Protein AF-A0A6A7GDP6-F1 (afdb_monomer_lite)

pLDDT: mean 92.09, std 10.65, range [29.8, 98.31]

InterPro domains:
  IPR011614 Catalase core domain [PF00199] (25-112)
  IPR018028 Catalase, mono-functional, haem-containing [PS51402] (21-112)
  IPR020835 Catalase superfamily [SSF56634] (9-112)
  IPR024708 Catalase active site [PS00438] (64-80)
  IPR024712 Catalase, mono-functional, haem-containing, clade 2 [PTHR42821] (4-112)

Organism: NCBI:txid1518452

Secondary structure (DSSP, 8-state):
-----HHHHHHGGG---TTSSPPPB-TT-PBPS-SS---EEE-SS-EEEEPTT-HHHHHHHHHHHT---PPPSS--S---EEEEEE-SS--TTT---HHHH-SS-EEEEEE-

Sequence (112 aa):
MSVKDAKAADLSKDTVDINTKNHMTTDYGIKIENPDNWLRAADENQTGPSLLEDQIAREKIMRFDHERIPERVVHARGTGAFGTFKLHKSAKDYTSAGVLTDTSRETPLFLR

Foldseek 3Di:
DDDCAPVNVVCVVVDDDPPPPDADAAPVRHGDDDLPDADFDDDPPDTHDGDPPRPSVVSVVVCVVPVDDDADPPPSDDDKDKDWDAEPDAPVVPDPPPRRHDRVDIHIDMDD

Structure (mmCIF, N/CA/C/O backbone):
data_AF-A0A6A7GDP6-F1
#
_entry.id   AF-A0A6A7GDP6-F1
#
loop_
_atom_site.group_PDB
_atom_site.id
_atom_site.type_symbol
_atom_site.label_atom_id
_atom_site.label_alt_id
_atom_site.label_comp_id
_atom_site.label_asym_id
_atom_site.label_entity_id
_atom_site.label_seq_id
_atom_site.pdbx_PDB_ins_code
_atom_site.Cartn_x
_atom_site.Cartn_y
_atom_site.Cartn_z
_atom_site.occupancy
_atom_site.B_iso_or_equiv
_atom_site.auth_seq_id
_atom_site.auth_comp_id
_atom_site.auth_asym_id
_atom_site.auth_atom_id
_atom_site.pdbx_PDB_model_num
ATOM 1 N N . MET A 1 1 ? 2.588 11.213 24.686 1.00 29.80 1 MET A N 1
ATOM 2 C CA . MET A 1 1 ? 3.458 10.058 24.379 1.00 29.80 1 MET A CA 1
ATOM 3 C C . MET A 1 1 ? 2.573 8.986 23.768 1.00 29.80 1 MET A C 1
ATOM 5 O O . MET A 1 1 ? 1.831 8.340 24.490 1.00 29.80 1 MET A O 1
ATOM 9 N N . SER A 1 2 ? 2.520 8.931 22.435 1.00 38.66 2 SER A N 1
ATOM 10 C CA . SER A 1 2 ? 1.641 8.019 21.695 1.00 38.66 2 SER A CA 1
ATOM 11 C C . SER A 1 2 ? 2.163 6.597 21.876 1.00 38.66 2 SER A C 1
ATOM 13 O O . SER A 1 2 ? 3.298 6.305 21.500 1.00 38.66 2 SER A O 1
ATOM 15 N N . VAL A 1 3 ? 1.365 5.738 22.513 1.00 46.09 3 VAL A N 1
ATOM 16 C CA . VAL A 1 3 ? 1.581 4.291 22.472 1.00 46.09 3 VAL A CA 1
ATOM 17 C C . VAL A 1 3 ? 1.631 3.937 20.991 1.00 46.09 3 VAL A C 1
ATOM 19 O O . VAL A 1 3 ? 0.660 4.186 20.279 1.00 46.09 3 VAL A O 1
ATOM 22 N N . LYS A 1 4 ? 2.778 3.451 20.503 1.00 55.62 4 LYS A N 1
ATOM 23 C CA . LYS A 1 4 ? 2.853 2.898 19.150 1.00 55.62 4 LYS A CA 1
ATOM 24 C C . LYS A 1 4 ? 1.832 1.771 19.100 1.00 55.62 4 LYS A C 1
ATOM 26 O O . LYS A 1 4 ? 2.027 0.734 19.728 1.00 55.62 4 LYS A O 1
ATOM 31 N N . ASP A 1 5 ? 0.728 2.038 18.418 1.00 71.88 5 ASP A N 1
ATOM 32 C CA . ASP A 1 5 ? -0.347 1.095 18.180 1.00 71.88 5 ASP A CA 1
ATOM 33 C C . ASP A 1 5 ? 0.273 -0.214 17.657 1.00 71.88 5 ASP A C 1
ATOM 35 O O . ASP A 1 5 ? 1.059 -0.193 16.705 1.00 71.88 5 ASP A O 1
ATOM 39 N N . ALA A 1 6 ? -0.022 -1.348 18.303 1.00 84.38 6 ALA A N 1
ATOM 40 C CA . ALA A 1 6 ? 0.539 -2.647 17.936 1.00 84.38 6 ALA A CA 1
ATOM 41 C C . ALA A 1 6 ? 0.319 -2.956 16.447 1.00 84.38 6 ALA A C 1
ATOM 43 O O . ALA A 1 6 ? 1.172 -3.584 15.815 1.00 84.38 6 ALA A O 1
ATOM 44 N N . LYS A 1 7 ? -0.781 -2.456 15.860 1.00 89.12 7 LYS A N 1
ATOM 45 C CA . LYS A 1 7 ? -1.024 -2.608 14.427 1.00 89.12 7 LYS A CA 1
ATOM 46 C C . LYS A 1 7 ? -0.106 -1.731 13.575 1.00 89.12 7 LYS A C 1
ATOM 48 O O . LYS A 1 7 ? 0.378 -2.191 12.546 1.00 89.12 7 LYS A O 1
ATOM 53 N N . ALA A 1 8 ? 0.164 -0.498 13.995 1.00 89.00 8 ALA A N 1
ATOM 54 C CA . ALA A 1 8 ? 1.117 0.371 13.306 1.00 89.00 8 ALA A CA 1
ATOM 55 C C . ALA A 1 8 ? 2.545 -0.200 13.368 1.00 89.00 8 ALA A C 1
ATOM 57 O O . ALA A 1 8 ? 3.279 -0.135 12.385 1.00 89.00 8 ALA A O 1
ATOM 58 N N . ALA A 1 9 ? 2.927 -0.809 14.496 1.00 89.56 9 ALA A N 1
ATOM 59 C CA . ALA A 1 9 ? 4.203 -1.509 14.617 1.00 89.56 9 ALA A CA 1
ATOM 60 C C . ALA A 1 9 ? 4.289 -2.715 13.665 1.00 89.56 9 ALA A C 1
ATOM 62 O O . ALA A 1 9 ? 5.293 -2.870 12.977 1.00 89.56 9 ALA A O 1
ATOM 63 N N . ASP A 1 10 ? 3.232 -3.521 13.563 1.00 91.88 10 ASP A N 1
ATOM 64 C CA . ASP A 1 10 ? 3.163 -4.634 12.606 1.00 91.88 10 ASP A CA 1
ATOM 65 C C . ASP A 1 10 ? 3.302 -4.173 11.144 1.00 91.88 10 ASP A C 1
ATOM 67 O O . ASP A 1 10 ? 4.029 -4.796 10.381 1.00 91.88 10 ASP A O 1
ATOM 71 N N . LEU A 1 11 ? 2.676 -3.054 10.764 1.00 93.38 11 LEU A N 1
ATOM 72 C CA . LEU A 1 11 ? 2.766 -2.501 9.404 1.00 93.38 11 LEU A CA 1
ATOM 73 C C . LEU A 1 11 ? 4.151 -1.935 9.067 1.00 93.38 11 LEU A C 1
ATOM 75 O O . LEU A 1 11 ? 4.504 -1.826 7.893 1.00 93.38 11 LEU A O 1
ATOM 79 N N . SER A 1 12 ? 4.950 -1.578 10.076 1.00 92.31 12 SER A N 1
ATOM 80 C CA . SER A 1 12 ? 6.251 -0.943 9.842 1.00 92.31 12 SER A CA 1
ATOM 81 C C . SER A 1 12 ? 7.235 -1.834 9.074 1.00 92.31 12 SER A C 1
ATOM 83 O O . SER A 1 12 ? 8.088 -1.304 8.371 1.00 92.31 12 SER A O 1
ATOM 85 N N . LYS A 1 13 ? 7.084 -3.166 9.136 1.00 93.25 13 LYS A N 1
ATOM 86 C CA . LYS A 1 13 ? 7.916 -4.127 8.388 1.00 93.25 13 LYS A CA 1
ATOM 87 C C . LYS A 1 13 ? 7.703 -4.076 6.868 1.00 93.25 13 LYS A C 1
ATOM 89 O O . LYS A 1 13 ? 8.610 -4.423 6.123 1.00 93.25 13 LYS A O 1
ATOM 94 N N . ASP A 1 14 ? 6.526 -3.622 6.437 1.00 94.69 14 ASP A N 1
ATOM 95 C CA . ASP A 1 14 ? 6.105 -3.548 5.032 1.00 94.69 14 ASP A CA 1
ATOM 96 C C . ASP A 1 14 ? 6.037 -2.089 4.536 1.00 94.69 14 ASP A C 1
ATOM 98 O O . ASP A 1 14 ? 5.573 -1.810 3.431 1.00 94.69 14 ASP A O 1
ATOM 102 N N . THR A 1 15 ? 6.468 -1.132 5.364 1.00 92.56 15 THR A N 1
ATOM 103 C CA . THR A 1 15 ? 6.451 0.298 5.042 1.00 92.56 15 THR A CA 1
ATOM 104 C C . THR A 1 15 ? 7.823 0.731 4.539 1.00 92.56 15 THR A C 1
ATOM 106 O O . THR A 1 15 ? 8.818 0.604 5.249 1.00 92.56 15 THR A O 1
ATOM 109 N N . VAL A 1 16 ? 7.874 1.293 3.331 1.00 89.75 16 VAL A N 1
ATOM 110 C CA . VAL A 1 16 ? 9.105 1.818 2.724 1.00 89.75 16 VAL A CA 1
ATOM 111 C C . VAL A 1 16 ? 9.106 3.346 2.797 1.00 89.75 16 VAL A C 1
ATOM 113 O O . VAL A 1 16 ? 8.156 3.989 2.353 1.00 89.75 16 VAL A O 1
ATOM 116 N N . ASP A 1 17 ? 10.172 3.934 3.348 1.00 88.12 17 ASP A N 1
ATOM 117 C CA . ASP A 1 17 ? 10.369 5.389 3.376 1.00 88.12 17 ASP A CA 1
ATOM 118 C C . ASP A 1 17 ? 11.066 5.875 2.099 1.00 88.12 17 ASP A C 1
ATOM 120 O O . ASP A 1 17 ? 12.232 5.561 1.847 1.00 88.12 17 ASP A O 1
ATOM 124 N N . ILE A 1 18 ? 10.354 6.688 1.322 1.00 83.62 18 ILE A N 1
ATOM 125 C CA . ILE A 1 18 ? 10.814 7.250 0.048 1.00 83.62 18 ILE A CA 1
ATOM 126 C C . ILE A 1 18 ? 11.831 8.394 0.199 1.00 83.62 18 ILE A C 1
ATOM 128 O O . ILE A 1 18 ? 12.471 8.757 -0.781 1.00 83.62 18 ILE A O 1
ATOM 132 N N . ASN A 1 19 ? 11.993 8.974 1.396 1.00 81.00 19 ASN A N 1
ATOM 133 C CA . ASN A 1 19 ? 12.893 10.116 1.631 1.00 81.00 19 ASN A CA 1
ATOM 134 C C . ASN A 1 19 ? 14.314 9.704 2.031 1.00 81.00 19 ASN A C 1
ATOM 136 O O . ASN A 1 19 ? 15.180 10.550 2.276 1.00 81.00 19 ASN A O 1
ATOM 140 N N . THR A 1 20 ? 14.573 8.403 2.120 1.00 79.94 20 THR A N 1
ATOM 141 C CA . THR A 1 20 ? 15.934 7.901 2.286 1.00 79.94 20 THR A CA 1
ATOM 142 C C . THR A 1 20 ? 16.745 8.188 1.018 1.00 79.94 20 THR A C 1
ATOM 144 O O . THR A 1 20 ? 16.208 8.202 -0.087 1.00 79.94 20 THR A O 1
ATOM 147 N N . LYS A 1 21 ? 18.053 8.461 1.157 1.00 77.50 21 LYS A N 1
ATOM 148 C CA . LYS A 1 21 ? 18.973 8.749 0.034 1.00 77.50 21 LYS A CA 1
ATOM 149 C C . LYS A 1 21 ? 19.279 7.487 -0.793 1.00 77.50 21 LYS A C 1
ATOM 151 O O . LYS A 1 21 ? 20.440 7.132 -0.983 1.00 77.50 21 LYS A O 1
ATOM 156 N N . ASN A 1 22 ? 18.243 6.795 -1.244 1.00 83.06 22 ASN A N 1
ATOM 157 C CA . ASN A 1 22 ? 18.341 5.572 -2.019 1.00 83.06 22 ASN A CA 1
ATOM 158 C C . ASN A 1 22 ? 18.353 5.896 -3.513 1.00 83.06 22 ASN A C 1
ATOM 160 O O . ASN A 1 22 ? 17.792 6.894 -3.968 1.00 83.06 22 ASN A O 1
ATOM 164 N N . HIS A 1 23 ? 19.017 5.044 -4.287 1.00 88.81 23 HIS A N 1
ATOM 165 C CA . HIS A 1 23 ? 18.929 5.103 -5.739 1.00 88.81 23 HIS A CA 1
ATOM 166 C C . HIS A 1 23 ? 17.585 4.541 -6.205 1.00 88.81 23 HIS A C 1
ATOM 168 O O . HIS A 1 23 ? 17.044 3.634 -5.576 1.00 88.81 23 HIS A O 1
ATOM 174 N N . MET A 1 24 ? 17.070 5.050 -7.326 1.00 92.06 24 MET A N 1
ATOM 175 C CA . MET A 1 24 ? 15.938 4.420 -7.996 1.00 92.06 24 MET A CA 1
ATOM 176 C C . MET A 1 24 ? 16.387 3.062 -8.540 1.00 92.06 24 MET A C 1
ATOM 178 O O . MET A 1 24 ? 17.449 2.962 -9.161 1.00 92.06 24 MET A O 1
ATOM 182 N N . THR A 1 25 ? 15.598 2.024 -8.291 1.00 94.44 25 THR A N 1
ATOM 183 C CA . THR A 1 25 ? 15.866 0.671 -8.775 1.00 94.44 25 THR A CA 1
ATOM 184 C C . THR A 1 25 ? 14.639 0.092 -9.455 1.00 94.44 25 THR A C 1
ATOM 186 O O . THR A 1 25 ? 13.524 0.568 -9.257 1.00 94.44 25 THR A O 1
ATOM 189 N N . THR A 1 26 ? 14.857 -0.959 -10.232 1.00 95.44 26 THR A N 1
ATOM 190 C CA . THR A 1 26 ? 13.813 -1.888 -10.664 1.00 95.44 26 THR A CA 1
ATOM 191 C C . THR A 1 26 ? 13.326 -2.711 -9.472 1.00 95.44 26 THR A C 1
ATOM 193 O O . THR A 1 26 ? 13.965 -2.728 -8.411 1.00 95.44 26 THR A O 1
ATOM 196 N N . ASP A 1 27 ? 12.247 -3.463 -9.656 1.00 95.25 27 ASP A N 1
ATOM 197 C CA . ASP A 1 27 ? 11.717 -4.390 -8.650 1.00 95.25 27 ASP A CA 1
ATOM 198 C C . ASP A 1 27 ? 12.701 -5.516 -8.296 1.00 95.25 27 ASP A C 1
ATOM 200 O O . ASP A 1 27 ? 12.635 -6.103 -7.216 1.00 95.25 27 ASP A O 1
ATOM 204 N N . TYR A 1 28 ? 13.647 -5.800 -9.194 1.00 95.19 28 TYR A N 1
ATOM 205 C CA . TYR A 1 28 ? 14.731 -6.764 -8.991 1.00 95.19 28 TYR A CA 1
ATOM 206 C C . TYR A 1 28 ? 16.001 -6.133 -8.395 1.00 95.19 28 TYR A C 1
ATOM 208 O O . TYR A 1 28 ? 17.036 -6.794 -8.306 1.00 95.19 28 TYR A O 1
ATOM 216 N N . GLY A 1 29 ? 15.948 -4.859 -7.993 1.00 93.44 29 GLY A N 1
ATOM 217 C CA . GLY A 1 29 ? 17.057 -4.157 -7.343 1.00 93.44 29 GLY A CA 1
ATOM 218 C C . GLY A 1 29 ? 18.141 -3.643 -8.295 1.00 93.44 29 GLY A C 1
ATOM 219 O O . GLY A 1 29 ? 19.218 -3.257 -7.841 1.00 93.44 29 GLY A O 1
ATOM 220 N N . ILE A 1 30 ? 17.887 -3.610 -9.607 1.00 94.44 30 ILE A N 1
ATOM 221 C CA . ILE A 1 30 ? 18.836 -3.067 -10.588 1.00 94.44 30 ILE A CA 1
ATOM 222 C C . ILE A 1 30 ? 18.722 -1.546 -10.576 1.00 94.44 30 ILE A C 1
ATOM 224 O O . ILE A 1 30 ? 17.633 -1.002 -10.739 1.00 94.44 30 ILE A O 1
ATOM 228 N N . LYS A 1 31 ? 19.841 -0.846 -10.396 1.00 94.94 31 LYS A N 1
ATOM 229 C CA . LYS A 1 31 ? 19.879 0.620 -10.387 1.00 94.94 31 LYS A CA 1
ATOM 230 C C . LYS A 1 31 ? 19.414 1.202 -11.729 1.00 94.94 31 LYS A C 1
ATOM 232 O O . LYS A 1 31 ? 19.870 0.771 -12.782 1.00 94.94 31 LYS A O 1
ATOM 237 N N . ILE A 1 32 ? 18.553 2.216 -11.667 1.00 94.88 32 ILE A N 1
ATOM 238 C CA . ILE A 1 32 ? 18.065 2.983 -12.817 1.00 94.88 32 ILE A CA 1
ATOM 239 C C . ILE A 1 32 ? 18.838 4.303 -12.883 1.00 94.88 32 ILE A C 1
ATOM 241 O O . ILE A 1 32 ? 18.863 5.062 -11.914 1.00 94.88 32 ILE A O 1
ATOM 245 N N . GLU A 1 33 ? 19.471 4.577 -14.023 1.00 91.62 33 GLU A N 1
ATOM 246 C CA . GLU A 1 33 ? 20.226 5.820 -14.242 1.00 91.62 33 GLU A CA 1
ATOM 247 C C . GLU A 1 33 ? 19.372 6.926 -14.872 1.00 91.62 33 GLU A C 1
ATOM 249 O O . GLU A 1 33 ? 19.432 8.071 -14.432 1.00 91.62 33 GLU A O 1
ATOM 254 N N . ASN A 1 34 ? 18.554 6.583 -15.872 1.00 92.31 34 ASN A N 1
ATOM 255 C CA . ASN A 1 34 ? 17.702 7.520 -16.602 1.00 92.31 34 ASN A CA 1
ATOM 256 C C . ASN A 1 34 ? 16.252 7.001 -16.635 1.00 92.31 34 ASN A C 1
ATOM 258 O O . ASN A 1 34 ? 15.946 6.115 -17.431 1.00 92.31 34 ASN A O 1
ATOM 262 N N . PRO A 1 35 ? 15.357 7.516 -15.773 1.00 91.12 35 PRO A N 1
ATOM 263 C CA . PRO A 1 35 ? 13.972 7.050 -15.690 1.00 91.12 35 PRO A CA 1
ATOM 264 C C . PRO A 1 35 ? 13.019 7.714 -16.698 1.00 91.12 35 PRO A C 1
ATOM 266 O O . PRO A 1 35 ? 11.845 7.324 -16.762 1.00 91.12 35 PRO A O 1
ATOM 269 N N . ASP A 1 36 ? 13.504 8.716 -17.438 1.00 93.38 36 ASP A N 1
ATOM 270 C CA . ASP A 1 36 ? 12.690 9.596 -18.282 1.00 93.38 36 ASP A CA 1
ATOM 271 C C . ASP A 1 36 ? 12.729 9.208 -19.764 1.00 93.38 36 ASP A C 1
ATOM 273 O O . ASP A 1 36 ? 11.867 9.622 -20.537 1.00 93.38 36 ASP A O 1
ATOM 277 N N . ASN A 1 37 ? 13.709 8.398 -20.174 1.00 92.94 37 ASN A N 1
ATOM 278 C CA . ASN A 1 37 ? 13.915 8.027 -21.570 1.00 92.94 37 ASN A CA 1
ATOM 279 C C . ASN A 1 37 ? 13.915 6.512 -21.745 1.00 92.94 37 ASN A C 1
ATOM 281 O O . ASN A 1 37 ? 14.518 5.790 -20.958 1.00 92.94 37 ASN A O 1
ATOM 285 N N . TRP A 1 38 ? 13.273 6.046 -22.815 1.00 95.19 38 TRP A N 1
ATOM 286 C CA . TRP A 1 38 ? 13.389 4.658 -23.256 1.00 95.19 38 TRP A CA 1
ATOM 287 C C . TRP A 1 38 ? 14.697 4.477 -24.024 1.00 95.19 38 TRP A C 1
ATOM 289 O O . TRP A 1 38 ? 15.183 5.411 -24.671 1.00 95.19 38 TRP A O 1
ATOM 299 N N . LEU A 1 39 ? 15.231 3.262 -24.014 1.00 95.88 39 LEU A N 1
ATOM 300 C CA . LEU A 1 39 ? 16.316 2.854 -24.889 1.00 95.88 39 LEU A CA 1
ATOM 301 C C . LEU A 1 39 ? 15.825 2.853 -26.339 1.00 95.88 39 LEU A C 1
ATOM 303 O O . LEU A 1 39 ? 14.808 2.244 -26.686 1.00 95.88 39 LEU A O 1
ATOM 307 N N . ARG A 1 40 ? 16.564 3.550 -27.199 1.00 95.56 40 ARG A N 1
ATOM 308 C CA . ARG A 1 40 ? 16.230 3.745 -28.611 1.00 95.56 40 ARG A CA 1
ATOM 309 C C . ARG A 1 40 ? 17.450 3.459 -29.471 1.00 95.56 40 ARG A C 1
ATOM 311 O O . ARG A 1 40 ? 18.571 3.754 -29.062 1.00 95.56 40 ARG A O 1
ATOM 318 N N . ALA A 1 41 ? 17.225 2.939 -30.675 1.00 94.94 41 ALA A N 1
ATOM 319 C CA . ALA A 1 41 ? 18.256 2.971 -31.707 1.00 94.94 41 ALA A CA 1
ATOM 320 C C . ALA A 1 41 ? 18.543 4.436 -32.065 1.00 94.94 41 ALA A C 1
ATOM 322 O O . ALA A 1 41 ? 17.605 5.214 -32.230 1.00 94.94 41 ALA A O 1
ATOM 323 N N . ALA A 1 42 ? 19.805 4.823 -32.189 1.00 93.12 42 ALA A N 1
ATOM 324 C CA . ALA A 1 42 ? 20.190 6.165 -32.610 1.00 93.12 42 ALA A CA 1
ATOM 325 C C . ALA A 1 42 ? 21.480 6.105 -33.430 1.00 93.12 42 ALA A C 1
ATOM 327 O O . ALA A 1 42 ? 22.333 5.251 -33.181 1.00 93.12 42 ALA A O 1
ATOM 328 N N . ASP A 1 43 ? 21.605 7.012 -34.393 1.00 91.88 43 ASP A N 1
ATOM 329 C CA . ASP A 1 43 ? 22.868 7.331 -35.057 1.00 91.88 43 ASP A CA 1
ATOM 330 C C . ASP A 1 43 ? 23.261 8.787 -34.744 1.00 91.88 43 ASP A C 1
ATOM 332 O O . ASP A 1 43 ? 22.643 9.441 -33.902 1.00 91.88 43 ASP A O 1
ATOM 336 N N . GLU A 1 44 ? 24.305 9.298 -35.395 1.00 90.25 44 GLU A N 1
ATOM 337 C CA . GLU A 1 44 ? 24.830 10.646 -35.144 1.00 90.25 44 GLU A CA 1
ATOM 338 C C . GLU A 1 44 ? 23.828 11.779 -35.444 1.00 90.25 44 GLU A C 1
ATOM 340 O O . GLU A 1 44 ? 23.990 12.878 -34.918 1.00 90.25 44 GLU A O 1
ATOM 345 N N . ASN A 1 45 ? 22.796 11.538 -36.261 1.00 90.69 45 ASN A N 1
ATOM 346 C CA . ASN A 1 45 ? 21.908 12.580 -36.783 1.00 90.69 45 ASN A CA 1
ATOM 347 C C . ASN A 1 45 ? 20.417 12.356 -36.475 1.00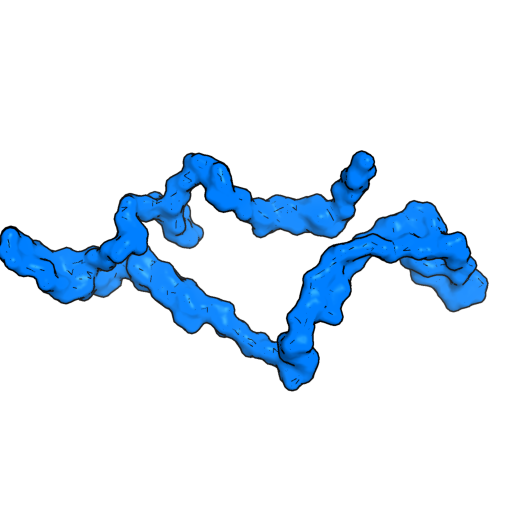 90.69 45 ASN A C 1
ATOM 349 O O . ASN A 1 45 ? 19.628 13.292 -36.624 1.00 90.69 45 ASN A O 1
ATOM 353 N N . GLN A 1 46 ? 19.998 11.153 -36.065 1.00 92.94 46 GLN A N 1
ATOM 354 C CA . GLN A 1 46 ? 18.583 10.832 -35.833 1.00 92.94 46 GLN A CA 1
ATOM 355 C C . GLN A 1 46 ? 18.340 9.882 -34.651 1.00 92.94 46 GLN A C 1
ATOM 357 O O . GLN A 1 46 ? 19.085 8.937 -34.390 1.00 92.94 46 GLN A O 1
ATOM 362 N N . THR A 1 47 ? 17.212 10.096 -33.964 1.00 93.25 47 THR A N 1
ATOM 363 C CA . THR A 1 47 ? 16.680 9.161 -32.966 1.00 93.25 47 THR A CA 1
ATOM 364 C C . THR A 1 47 ? 15.684 8.205 -33.616 1.00 93.25 47 THR A C 1
ATOM 366 O O . THR A 1 47 ? 14.607 8.606 -34.059 1.00 93.25 47 THR A O 1
ATOM 369 N N . GLY A 1 48 ? 16.026 6.924 -33.628 1.00 93.44 48 GLY A N 1
ATOM 370 C CA . GLY A 1 48 ? 15.210 5.834 -34.143 1.00 93.44 48 GLY A CA 1
ATOM 371 C C . GLY A 1 48 ? 14.134 5.330 -33.164 1.00 93.44 48 GLY A C 1
ATOM 372 O O . GLY A 1 48 ? 13.783 6.007 -32.185 1.00 93.44 48 GLY A O 1
ATOM 373 N N . PRO A 1 49 ? 13.550 4.150 -33.442 1.00 95.56 49 PRO A N 1
ATOM 374 C CA . PRO A 1 49 ? 12.494 3.557 -32.622 1.00 95.56 49 PRO A CA 1
ATOM 375 C C . PRO A 1 49 ? 13.015 3.043 -31.270 1.00 95.56 49 PRO A C 1
ATOM 377 O O . PRO A 1 49 ? 14.213 2.804 -31.097 1.00 95.56 49 PRO A O 1
ATOM 380 N N . SER A 1 50 ? 12.099 2.852 -30.318 1.00 96.69 50 SER A N 1
ATOM 381 C CA . SER A 1 50 ? 12.395 2.204 -29.035 1.00 96.69 50 SER A CA 1
ATOM 382 C C . SER A 1 50 ? 12.699 0.717 -29.201 1.00 96.69 50 SER A C 1
ATOM 384 O O . SER A 1 50 ? 12.101 0.047 -30.046 1.00 96.69 50 SER A O 1
ATOM 386 N N . LEU A 1 51 ? 13.610 0.198 -28.378 1.00 96.88 51 LEU A N 1
ATOM 387 C CA . LEU A 1 51 ? 14.041 -1.197 -28.428 1.00 96.88 51 LEU A CA 1
ATOM 388 C C . LEU A 1 51 ? 13.267 -2.064 -27.430 1.00 96.88 51 LEU A C 1
ATOM 390 O O . LEU A 1 51 ? 13.049 -1.680 -26.284 1.00 96.88 51 LEU A O 1
ATOM 394 N N . LEU A 1 52 ? 12.899 -3.279 -27.847 1.00 97.25 52 LEU A N 1
ATOM 395 C CA . LEU A 1 52 ? 12.199 -4.243 -26.986 1.00 97.25 52 LEU A CA 1
ATOM 396 C C . LEU A 1 52 ? 13.082 -4.758 -25.834 1.00 97.25 52 LEU A C 1
ATOM 398 O O . LEU A 1 52 ? 12.572 -5.193 -24.800 1.00 97.25 52 LEU A O 1
ATOM 402 N N . GLU A 1 53 ? 14.403 -4.702 -25.992 1.00 96.94 53 GLU A N 1
ATOM 403 C CA . GLU A 1 53 ? 15.362 -5.108 -24.960 1.00 96.94 53 GLU A CA 1
ATOM 404 C C . GLU A 1 53 ? 15.392 -4.165 -23.749 1.00 96.94 53 GLU A C 1
ATOM 406 O O . GLU A 1 53 ? 15.943 -4.541 -22.715 1.00 96.94 53 GLU A O 1
ATOM 411 N N . ASP A 1 54 ? 14.745 -2.995 -23.828 1.00 96.81 54 ASP A N 1
ATOM 412 C CA . ASP A 1 54 ? 14.577 -2.106 -22.682 1.00 96.81 54 ASP A CA 1
ATOM 413 C C . ASP A 1 54 ? 13.697 -2.758 -21.614 1.00 96.81 54 ASP A C 1
ATOM 415 O O . ASP A 1 54 ? 12.464 -2.705 -21.640 1.00 96.81 54 ASP A O 1
ATOM 419 N N . GLN A 1 55 ? 14.343 -3.420 -20.662 1.00 95.44 55 GLN A N 1
ATOM 420 C CA . GLN A 1 55 ? 13.635 -4.067 -19.573 1.00 95.44 55 GLN A CA 1
ATOM 421 C C . GLN A 1 55 ? 13.064 -3.031 -18.589 1.00 95.44 55 GLN A C 1
ATOM 423 O O . GLN A 1 55 ? 11.956 -3.229 -18.101 1.00 95.44 55 GLN A O 1
ATOM 428 N N . ILE A 1 56 ? 13.759 -1.907 -18.356 1.00 96.38 56 ILE A N 1
ATOM 429 C CA . ILE A 1 56 ? 13.378 -0.898 -17.353 1.00 96.38 56 ILE A CA 1
ATOM 430 C C . ILE A 1 56 ? 12.073 -0.220 -17.775 1.00 96.38 56 ILE A C 1
ATOM 432 O O . ILE A 1 56 ? 11.132 -0.124 -16.983 1.00 96.38 56 ILE A O 1
ATOM 436 N N . ALA A 1 57 ? 11.992 0.219 -19.035 1.00 95.94 57 ALA A N 1
ATOM 437 C CA . ALA A 1 57 ? 10.783 0.835 -19.566 1.00 95.94 57 ALA A CA 1
ATOM 438 C C . ALA A 1 57 ? 9.607 -0.150 -19.565 1.00 95.94 57 ALA A C 1
ATOM 440 O O . ALA A 1 57 ? 8.508 0.201 -19.131 1.00 95.94 57 ALA A O 1
ATOM 441 N N . ARG A 1 58 ? 9.837 -1.400 -19.994 1.00 96.38 58 ARG A N 1
ATOM 442 C CA . ARG A 1 58 ? 8.790 -2.431 -20.000 1.00 96.38 58 ARG A CA 1
ATOM 443 C C . ARG A 1 58 ? 8.294 -2.759 -18.601 1.00 96.38 58 ARG A C 1
ATOM 445 O O . ARG A 1 58 ? 7.087 -2.843 -18.421 1.00 96.38 58 ARG A O 1
ATOM 452 N N . GLU A 1 59 ? 9.179 -2.929 -17.625 1.00 97.38 59 GLU A N 1
ATOM 453 C CA . GLU A 1 59 ? 8.798 -3.217 -16.238 1.00 97.38 59 GLU A CA 1
ATOM 454 C C . GLU A 1 59 ? 7.912 -2.100 -15.670 1.00 97.38 59 GLU A C 1
ATOM 456 O O . GLU A 1 59 ? 6.820 -2.372 -15.166 1.00 97.38 59 GLU A O 1
ATOM 461 N N . LYS A 1 60 ? 8.322 -0.836 -15.842 1.00 96.06 60 LYS A N 1
ATOM 462 C CA . LYS A 1 60 ? 7.572 0.339 -15.373 1.00 96.06 60 LYS A CA 1
ATOM 463 C C . LYS A 1 60 ? 6.170 0.419 -15.985 1.00 96.06 60 LYS A C 1
ATOM 465 O O . LYS A 1 60 ? 5.200 0.627 -15.257 1.00 96.06 60 LYS A O 1
ATOM 470 N N . ILE A 1 61 ? 6.049 0.229 -17.302 1.00 97.19 61 ILE A N 1
ATOM 471 C CA . ILE A 1 61 ? 4.749 0.246 -17.992 1.00 97.19 61 ILE A CA 1
ATOM 472 C C . ILE A 1 61 ? 3.900 -0.966 -17.607 1.00 97.19 61 ILE A C 1
ATOM 474 O O . ILE A 1 61 ? 2.720 -0.809 -17.325 1.00 97.19 61 ILE A O 1
ATOM 478 N N . MET A 1 62 ? 4.492 -2.156 -17.488 1.00 97.56 62 MET A N 1
ATOM 479 C CA . MET A 1 62 ? 3.759 -3.354 -17.069 1.00 97.56 62 MET A CA 1
ATOM 480 C C . MET A 1 62 ? 3.175 -3.208 -15.663 1.00 97.56 62 MET A C 1
ATOM 482 O O . MET A 1 62 ? 2.050 -3.645 -15.428 1.00 97.56 62 MET A O 1
ATOM 486 N N . ARG A 1 63 ? 3.895 -2.574 -14.731 1.00 97.50 63 ARG A N 1
ATOM 487 C CA . ARG A 1 63 ? 3.350 -2.251 -13.405 1.00 97.50 63 ARG A CA 1
ATOM 488 C C . ARG A 1 63 ? 2.187 -1.269 -13.488 1.00 97.50 63 ARG A C 1
ATOM 490 O O . ARG A 1 63 ? 1.164 -1.517 -12.856 1.00 97.50 63 ARG A O 1
ATOM 497 N N . PHE A 1 64 ? 2.331 -0.214 -14.286 1.00 97.69 64 PHE A N 1
ATOM 498 C CA . PHE A 1 64 ? 1.289 0.789 -14.497 1.00 97.69 64 PHE A CA 1
ATOM 499 C C . PHE A 1 64 ? 0.010 0.190 -15.109 1.00 97.69 64 PHE A C 1
ATOM 501 O O . PHE A 1 64 ? -1.084 0.372 -14.572 1.00 97.69 64 PHE A O 1
ATOM 508 N N . ASP A 1 65 ? 0.147 -0.594 -16.180 1.00 98.31 65 ASP A N 1
ATOM 509 C CA . ASP A 1 65 ? -0.974 -1.209 -16.903 1.00 98.31 65 ASP A CA 1
ATOM 510 C C . ASP A 1 65 ? -1.814 -2.143 -16.012 1.00 98.31 65 ASP A C 1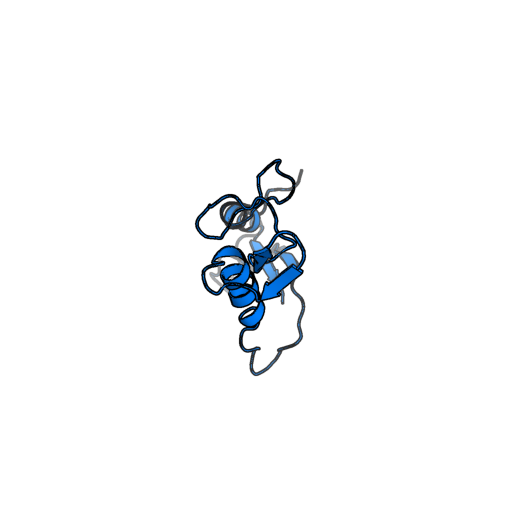
ATOM 512 O O . ASP A 1 65 ? -3.004 -2.345 -16.259 1.00 98.31 65 ASP A O 1
ATOM 516 N N . HIS A 1 66 ? -1.216 -2.677 -14.941 1.00 98.19 66 HIS A N 1
ATOM 517 C CA . HIS A 1 66 ? -1.840 -3.627 -14.019 1.00 98.19 66 HIS A CA 1
ATOM 518 C C . HIS A 1 66 ? -2.068 -3.053 -12.608 1.00 98.19 66 HIS A C 1
ATOM 520 O O . HIS A 1 66 ? -2.248 -3.809 -11.654 1.00 98.19 66 HIS A O 1
ATOM 526 N N . GLU A 1 67 ? -2.109 -1.725 -12.446 1.00 98.25 67 GLU A N 1
ATOM 527 C CA . GLU A 1 67 ? -2.405 -1.091 -11.149 1.00 98.25 67 GLU A CA 1
ATOM 528 C C . GLU A 1 67 ? -3.822 -1.378 -10.635 1.00 98.25 67 GLU A C 1
ATOM 530 O O . GLU A 1 67 ? -4.097 -1.299 -9.434 1.00 98.25 67 GLU A O 1
ATOM 535 N N . ARG A 1 68 ? -4.771 -1.621 -11.543 1.00 97.88 68 ARG A N 1
ATOM 536 C CA . ARG A 1 68 ? -6.185 -1.768 -11.194 1.00 97.88 68 ARG A CA 1
ATOM 537 C C . ARG A 1 68 ? -6.508 -3.221 -10.870 1.00 97.88 68 ARG A C 1
ATOM 539 O O . ARG A 1 68 ? -6.273 -4.122 -11.665 1.00 97.88 68 ARG A O 1
ATOM 546 N N . ILE A 1 69 ? -7.129 -3.417 -9.711 1.00 97.75 69 ILE A N 1
ATOM 547 C CA . ILE A 1 69 ? -7.752 -4.676 -9.296 1.00 97.75 69 ILE A CA 1
ATOM 548 C C . ILE A 1 69 ? -9.279 -4.522 -9.321 1.00 97.75 69 ILE A C 1
ATOM 550 O O . ILE A 1 69 ? -9.767 -3.392 -9.216 1.00 97.75 69 ILE A O 1
ATOM 554 N N . PRO A 1 70 ? -10.052 -5.617 -9.427 1.00 98.19 70 PRO A N 1
ATOM 555 C CA . PRO A 1 70 ? -11.505 -5.539 -9.363 1.00 98.19 70 PRO A CA 1
ATOM 556 C C . PRO A 1 70 ? -11.981 -4.852 -8.080 1.00 98.19 70 PRO A C 1
ATOM 558 O O . PRO A 1 70 ? -11.491 -5.125 -6.980 1.00 98.19 70 PRO A O 1
ATOM 561 N N . GLU A 1 71 ? -12.959 -3.962 -8.215 1.00 97.94 71 GLU A N 1
ATOM 562 C CA . GLU A 1 71 ? -13.605 -3.346 -7.064 1.00 97.94 71 GLU A CA 1
ATOM 563 C C . GLU A 1 71 ? -14.534 -4.331 -6.337 1.00 97.94 71 GLU A C 1
ATOM 565 O O . GLU A 1 71 ? -14.888 -5.399 -6.839 1.00 97.94 71 GLU A O 1
ATOM 570 N N . ARG A 1 72 ? -14.940 -3.977 -5.113 1.00 97.69 72 ARG A N 1
ATOM 571 C CA . ARG A 1 72 ? -15.946 -4.760 -4.384 1.00 97.69 72 ARG A CA 1
ATOM 572 C C . ARG A 1 72 ? -17.288 -4.640 -5.106 1.00 97.69 72 ARG A C 1
ATOM 574 O O . ARG A 1 72 ? -17.695 -3.526 -5.413 1.00 97.69 72 ARG A O 1
ATOM 581 N N . VAL A 1 73 ? -18.002 -5.759 -5.262 1.00 97.44 73 VAL A N 1
ATOM 582 C CA . VAL A 1 73 ? -19.333 -5.819 -5.910 1.00 97.44 73 VAL A CA 1
ATOM 583 C C . VAL A 1 73 ? -20.320 -4.808 -5.310 1.00 97.44 73 VAL A C 1
ATOM 585 O O . VAL A 1 73 ? -21.118 -4.210 -6.022 1.00 97.44 73 VAL A O 1
ATOM 588 N N . VAL A 1 74 ? -20.249 -4.596 -3.993 1.00 97.19 74 VAL A N 1
ATOM 589 C CA . VAL A 1 74 ? -20.997 -3.567 -3.259 1.00 97.19 74 VAL A CA 1
ATOM 590 C C . VAL A 1 74 ? -20.062 -2.814 -2.314 1.00 97.19 74 VAL A C 1
ATOM 592 O O . VAL A 1 74 ? -19.011 -3.325 -1.921 1.00 97.19 74 VAL A O 1
ATOM 595 N N . HIS A 1 75 ? -20.434 -1.587 -1.935 1.00 97.75 75 HIS A N 1
ATOM 596 C CA . HIS A 1 75 ? -19.585 -0.684 -1.143 1.00 97.75 75 HIS A CA 1
ATOM 597 C C . HIS A 1 75 ? -18.210 -0.430 -1.794 1.00 97.75 75 HIS A C 1
ATOM 599 O O . HIS A 1 75 ? -17.184 -0.388 -1.103 1.00 97.75 75 HIS A O 1
ATOM 605 N N . ALA A 1 76 ? -18.179 -0.284 -3.127 1.00 97.00 76 ALA A N 1
ATOM 606 C CA . ALA A 1 76 ? -16.969 0.015 -3.897 1.00 97.00 76 ALA A CA 1
ATOM 607 C C . ALA A 1 76 ? -16.329 1.338 -3.444 1.00 97.00 76 ALA A C 1
ATOM 609 O O . ALA A 1 76 ? -15.134 1.385 -3.143 1.00 97.00 76 ALA A O 1
ATOM 610 N N . ARG A 1 77 ? -17.149 2.385 -3.273 1.00 97.75 77 ARG A N 1
ATOM 611 C CA . ARG A 1 77 ? -16.728 3.679 -2.726 1.00 97.75 77 ARG A CA 1
ATOM 612 C C . ARG A 1 77 ? -16.762 3.662 -1.195 1.00 97.75 77 ARG A C 1
ATOM 614 O O . ARG A 1 77 ? -17.812 3.444 -0.602 1.00 97.75 77 ARG A O 1
ATOM 621 N N . GLY A 1 78 ? -15.619 3.929 -0.571 1.00 97.00 78 GLY A N 1
ATOM 622 C CA . GLY A 1 78 ? -15.453 4.047 0.881 1.00 97.00 78 GLY A CA 1
ATOM 623 C C . GLY A 1 78 ? -14.108 4.692 1.215 1.00 97.00 78 GLY A C 1
ATOM 624 O O . GLY A 1 78 ? -13.295 4.906 0.313 1.00 97.00 78 GLY A O 1
ATOM 625 N N . THR A 1 79 ? -13.875 5.009 2.486 1.00 97.88 79 THR A N 1
ATOM 626 C CA . THR A 1 79 ? -12.625 5.622 2.959 1.00 97.88 79 THR A CA 1
ATOM 627 C C . THR A 1 79 ? -12.238 5.025 4.300 1.00 97.88 79 THR A C 1
ATOM 629 O O . THR A 1 79 ? -13.105 4.757 5.121 1.00 97.88 79 THR A O 1
ATOM 632 N N . GLY A 1 80 ? -10.944 4.812 4.526 1.00 95.75 80 GLY A N 1
ATOM 633 C CA . GLY A 1 80 ? -10.466 4.136 5.726 1.00 95.75 80 GLY A CA 1
ATOM 634 C C . GLY A 1 80 ? -9.736 5.047 6.702 1.00 95.75 80 GLY A C 1
ATOM 635 O O . GLY A 1 80 ? -9.067 5.992 6.287 1.00 95.75 80 GLY A O 1
ATOM 636 N N . ALA A 1 81 ? -9.829 4.733 7.992 1.00 95.44 81 ALA A N 1
ATOM 637 C CA . ALA A 1 81 ? -9.058 5.388 9.044 1.00 95.44 81 ALA A CA 1
ATOM 638 C C . ALA A 1 81 ? -8.667 4.393 10.144 1.00 95.44 81 ALA A C 1
ATOM 640 O O . ALA A 1 81 ? -9.441 3.503 10.507 1.00 95.44 81 ALA A O 1
ATOM 641 N N . PHE A 1 82 ? -7.463 4.570 10.688 1.00 94.50 82 PHE A N 1
ATOM 642 C CA . PHE A 1 82 ? -7.013 3.862 11.885 1.00 94.50 82 PHE A CA 1
ATOM 643 C C . PHE A 1 82 ? -7.517 4.565 13.144 1.00 94.50 82 PHE A C 1
ATOM 645 O O . PHE A 1 82 ? -7.671 5.788 13.169 1.00 94.50 82 PHE A O 1
ATOM 652 N N . GLY A 1 83 ? -7.741 3.793 14.200 1.00 91.44 83 GLY A N 1
ATOM 653 C CA . GLY A 1 83 ? -8.118 4.319 15.503 1.00 91.44 83 GLY A CA 1
ATOM 654 C C . GLY A 1 83 ? -8.056 3.253 16.588 1.00 91.44 83 GLY A C 1
ATOM 655 O O . GLY A 1 83 ? -7.628 2.126 16.352 1.00 91.44 83 GLY A O 1
ATOM 656 N N . THR A 1 84 ? -8.537 3.608 17.774 1.00 93.44 84 THR A N 1
ATOM 657 C CA . THR A 1 84 ? -8.496 2.738 18.950 1.00 93.44 84 THR A CA 1
ATOM 658 C C . THR A 1 84 ? -9.874 2.651 19.579 1.00 93.44 84 THR A C 1
ATOM 660 O O . THR A 1 84 ? -10.544 3.663 19.778 1.00 93.44 84 THR A O 1
ATOM 663 N N . PHE A 1 85 ? -10.286 1.441 19.941 1.00 93.94 85 PHE A N 1
ATOM 664 C CA . PHE A 1 85 ? -11.453 1.203 20.778 1.00 93.94 85 PHE A CA 1
ATOM 665 C C . PHE A 1 85 ? -11.044 0.971 22.229 1.00 93.94 85 PHE A C 1
ATOM 667 O O . PHE A 1 85 ? -10.132 0.190 22.512 1.00 93.94 85 PHE A O 1
ATOM 674 N N . LYS A 1 86 ? -11.765 1.620 23.147 1.00 94.75 86 LYS A N 1
ATOM 675 C CA . LYS A 1 86 ? -11.597 1.467 24.590 1.00 94.75 86 LYS A CA 1
ATOM 676 C C . LYS A 1 86 ? -12.945 1.233 25.251 1.00 94.75 86 LYS A C 1
ATOM 678 O O . LYS A 1 86 ? -13.889 1.992 25.043 1.00 94.75 86 LYS A O 1
ATOM 683 N N . LEU A 1 87 ? -13.017 0.187 26.065 1.00 96.50 87 LEU A N 1
ATOM 684 C CA . LEU A 1 87 ? -14.220 -0.162 26.801 1.00 96.50 87 LEU A CA 1
ATOM 685 C C . LEU A 1 87 ? -14.271 0.583 28.140 1.00 96.50 87 LEU A C 1
ATOM 687 O O . LEU A 1 87 ? -13.346 0.493 28.942 1.00 96.50 87 LEU A O 1
ATOM 691 N N . HIS A 1 88 ? -15.382 1.266 28.420 1.00 95.44 88 HIS A N 1
ATOM 692 C CA . HIS A 1 88 ? -15.560 1.987 29.686 1.00 95.44 88 HIS A CA 1
ATOM 693 C C . HIS A 1 88 ? -16.089 1.110 30.829 1.00 95.44 88 HIS A C 1
ATOM 695 O O . HIS A 1 88 ? -15.702 1.300 31.979 1.00 95.44 88 HIS A O 1
ATOM 701 N N . LYS A 1 89 ? -16.966 0.146 30.529 1.00 96.88 89 LYS A N 1
ATOM 702 C CA . LYS A 1 89 ? -17.563 -0.767 31.513 1.00 96.88 89 LYS A CA 1
ATOM 703 C C . LYS A 1 89 ? -17.555 -2.192 30.970 1.00 96.88 89 LYS A C 1
ATOM 705 O O . LYS A 1 89 ? -17.952 -2.410 29.831 1.00 96.88 89 LYS A O 1
ATOM 710 N N . SER A 1 90 ? -17.124 -3.144 31.797 1.00 96.69 90 SER A N 1
ATOM 711 C CA . SER A 1 90 ? -17.080 -4.565 31.437 1.00 96.69 90 SER A CA 1
ATOM 712 C C . SER A 1 90 ? -18.482 -5.121 31.166 1.00 96.69 90 SER A C 1
ATOM 714 O O . SER A 1 90 ? -19.406 -4.863 31.937 1.00 96.69 90 SER A O 1
ATOM 716 N N . ALA A 1 91 ? -18.623 -5.909 30.098 1.00 96.75 91 ALA A N 1
ATOM 717 C CA . ALA A 1 91 ? -19.842 -6.635 29.742 1.00 96.75 91 ALA A CA 1
ATOM 718 C C . ALA A 1 91 ? -19.743 -8.141 30.065 1.00 96.75 91 ALA A C 1
ATOM 720 O O . ALA A 1 91 ? -20.410 -8.957 29.429 1.00 96.75 91 ALA A O 1
ATOM 721 N N . LYS A 1 92 ? -18.905 -8.518 31.043 1.00 96.81 92 LYS A N 1
ATOM 722 C CA . LYS A 1 92 ? -18.617 -9.919 31.406 1.00 96.81 92 LYS A CA 1
ATOM 723 C C . LYS A 1 92 ? -19.858 -10.743 31.775 1.00 96.81 92 LYS A C 1
ATOM 725 O O . LYS A 1 92 ? -19.846 -11.954 31.590 1.00 96.81 92 LYS A O 1
ATOM 730 N N . ASP A 1 93 ? -20.927 -10.089 32.226 1.00 97.50 93 ASP A N 1
ATOM 731 C CA . ASP A 1 93 ? -22.212 -10.733 32.529 1.00 97.50 93 ASP A CA 1
ATOM 732 C C . ASP A 1 93 ? -22.914 -11.284 31.272 1.00 97.50 93 ASP A C 1
ATOM 734 O O . ASP A 1 93 ? -23.753 -12.175 31.371 1.00 97.50 93 ASP A O 1
ATOM 738 N N . TYR A 1 94 ? -22.565 -10.770 30.086 1.00 97.31 94 TYR A N 1
ATOM 739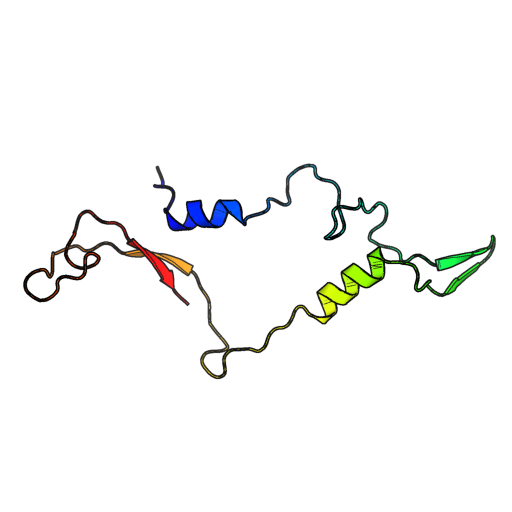 C CA . TYR A 1 94 ? -23.226 -11.088 28.816 1.00 97.31 94 TYR A CA 1
ATOM 740 C C . TYR A 1 94 ? -22.295 -11.732 27.785 1.00 97.31 94 TYR A C 1
ATOM 742 O O . TYR A 1 94 ? -22.764 -12.387 26.857 1.00 97.31 94 TYR A O 1
ATOM 750 N N . THR A 1 95 ? -20.980 -11.525 27.894 1.00 97.31 95 THR A N 1
ATOM 751 C CA . THR A 1 95 ? -20.010 -12.017 26.910 1.00 97.31 95 THR A CA 1
ATOM 752 C C . THR A 1 95 ? -18.665 -12.356 27.540 1.00 97.31 95 THR A C 1
ATOM 754 O O . THR A 1 95 ? -18.232 -11.735 28.506 1.00 97.31 95 THR A O 1
ATOM 757 N N . SER A 1 96 ? -17.973 -13.328 26.950 1.00 96.38 96 SER A N 1
ATOM 758 C CA . SER A 1 96 ? -16.585 -13.683 27.261 1.00 96.38 96 SER A CA 1
ATOM 759 C C . SER A 1 96 ? -15.577 -13.059 26.288 1.00 96.38 96 SER A C 1
ATOM 761 O O . SER A 1 96 ? -14.377 -13.321 26.386 1.00 96.38 96 SER A O 1
ATOM 763 N N . ALA A 1 97 ? -16.035 -12.243 25.332 1.00 96.75 97 ALA A N 1
ATOM 764 C CA . ALA A 1 97 ? -15.167 -11.614 24.347 1.00 96.75 97 ALA A CA 1
ATOM 765 C C . ALA A 1 97 ? -14.200 -10.632 25.024 1.00 96.75 97 ALA A C 1
ATOM 767 O O . ALA A 1 97 ? -14.620 -9.594 25.527 1.00 96.75 97 ALA A O 1
ATOM 768 N N . GLY A 1 98 ? -12.894 -10.918 24.970 1.00 92.69 98 GLY A N 1
ATOM 769 C CA . GLY A 1 98 ? -11.868 -10.142 25.680 1.00 92.69 98 GLY A CA 1
ATOM 770 C C . GLY A 1 98 ? -11.891 -8.632 25.401 1.00 92.69 98 GLY A C 1
ATOM 771 O O . GLY A 1 98 ? -11.633 -7.834 26.295 1.00 92.69 98 GLY A O 1
ATOM 772 N N . VAL A 1 99 ? -12.258 -8.231 24.179 1.00 95.25 99 VAL A N 1
ATOM 773 C CA . VAL A 1 99 ? -12.429 -6.820 23.777 1.00 95.25 99 VAL A CA 1
ATOM 774 C C . VAL A 1 99 ? -13.564 -6.096 24.516 1.00 95.25 99 VAL A C 1
ATOM 776 O O . VAL A 1 99 ? -13.540 -4.876 24.612 1.00 95.25 99 VAL A O 1
ATOM 779 N N . LEU A 1 100 ? -14.545 -6.832 25.044 1.00 96.94 100 LEU A N 1
ATOM 780 C CA . LEU A 1 100 ? -15.728 -6.318 25.742 1.00 96.94 100 LEU A CA 1
ATOM 781 C C . LEU A 1 100 ? -15.754 -6.690 27.234 1.00 96.94 100 LEU A C 1
ATOM 783 O O . LEU A 1 100 ? -16.731 -6.403 27.925 1.00 96.94 100 LEU A O 1
ATOM 787 N N . THR A 1 101 ? -14.692 -7.304 27.759 1.00 97.06 101 THR A N 1
ATOM 788 C CA . THR A 1 101 ? -14.597 -7.656 29.184 1.00 97.06 101 THR A CA 1
ATOM 789 C C . THR A 1 101 ? -13.462 -6.953 29.918 1.00 97.06 101 THR A C 1
ATOM 791 O O . THR A 1 101 ? -13.571 -6.765 31.129 1.00 97.06 101 THR A O 1
ATOM 794 N N . ASP A 1 102 ? -12.399 -6.560 29.216 1.00 94.88 102 ASP A N 1
ATOM 795 C CA . ASP A 1 102 ? -11.233 -5.874 29.778 1.00 94.88 102 ASP A CA 1
ATOM 796 C C . ASP A 1 102 ? -11.293 -4.363 29.495 1.00 94.88 102 ASP A C 1
ATOM 798 O O . ASP A 1 102 ? -11.204 -3.931 28.347 1.00 94.88 102 ASP A O 1
ATOM 802 N N . THR A 1 103 ? -11.450 -3.554 30.546 1.00 94.75 103 THR A N 1
ATOM 803 C CA . THR A 1 103 ? -11.528 -2.084 30.458 1.00 94.75 103 THR A CA 1
ATOM 804 C C . THR A 1 103 ? -10.163 -1.394 30.399 1.00 94.75 103 THR A C 1
ATOM 806 O O . THR A 1 103 ? -10.087 -0.204 30.090 1.00 94.75 103 THR A O 1
ATOM 809 N N . SER A 1 104 ? -9.077 -2.113 30.695 1.00 93.25 104 SER A N 1
ATOM 810 C CA . SER A 1 104 ? -7.707 -1.592 30.600 1.00 93.25 104 SER A CA 1
ATOM 811 C C . SER A 1 104 ? -7.157 -1.663 29.174 1.00 93.25 104 SER A C 1
ATOM 813 O O . SER A 1 104 ? -6.256 -0.908 28.807 1.00 93.25 104 SER A O 1
ATOM 815 N N . ARG A 1 105 ? -7.736 -2.547 28.359 1.00 90.94 105 ARG A N 1
ATOM 816 C CA . ARG A 1 105 ? -7.333 -2.799 26.983 1.00 90.94 105 ARG A CA 1
ATOM 817 C C . ARG A 1 105 ? -7.688 -1.637 26.055 1.00 90.94 105 ARG A C 1
ATOM 819 O O . ARG A 1 105 ? -8.836 -1.207 25.964 1.00 90.94 105 ARG A O 1
ATOM 826 N N . GLU A 1 106 ? -6.704 -1.225 25.265 1.00 91.19 106 GLU A N 1
ATOM 827 C CA . GLU A 1 106 ? -6.882 -0.390 24.078 1.00 91.19 106 GLU A CA 1
ATOM 828 C C . GLU A 1 106 ? -6.741 -1.276 22.839 1.00 91.19 106 GLU A C 1
ATOM 830 O O . GLU A 1 106 ? -5.701 -1.890 22.613 1.00 91.19 106 GLU A O 1
ATOM 835 N N . THR A 1 107 ? -7.825 -1.421 22.076 1.00 92.69 107 THR A N 1
ATOM 836 C CA . THR A 1 107 ? -7.879 -2.326 20.922 1.00 92.69 107 THR A CA 1
ATOM 837 C C . THR A 1 107 ? -7.691 -1.535 19.631 1.00 92.69 107 THR A C 1
ATOM 839 O O . THR A 1 107 ? -8.546 -0.703 19.325 1.00 92.69 107 THR A O 1
ATOM 842 N N . PRO A 1 108 ? -6.630 -1.803 18.855 1.00 93.38 108 PRO A N 1
ATOM 843 C CA . PRO A 1 108 ? -6.439 -1.202 17.539 1.00 93.38 108 PRO A CA 1
ATOM 844 C C . PRO A 1 108 ? -7.567 -1.574 16.585 1.00 93.38 108 PRO A C 1
ATOM 846 O O . PRO A 1 108 ? -7.967 -2.739 16.527 1.00 93.38 108 PRO A O 1
ATOM 849 N N . LEU A 1 109 ? -8.054 -0.609 15.813 1.00 93.06 109 LEU A N 1
ATOM 850 C CA . LEU A 1 109 ? -9.086 -0.805 14.804 1.00 93.06 109 LEU A CA 1
ATOM 851 C C . LEU A 1 109 ? -8.712 -0.124 13.488 1.00 93.06 109 LEU A C 1
ATOM 853 O O . LEU A 1 109 ? -8.002 0.881 13.445 1.00 93.06 109 LEU A O 1
ATOM 857 N N . PHE A 1 110 ? -9.276 -0.657 12.410 1.00 95.44 110 PHE A N 1
ATOM 858 C CA . PHE A 1 110 ? -9.329 -0.006 11.112 1.00 95.44 110 PHE A CA 1
ATOM 859 C C . PHE A 1 110 ? -10.788 0.042 10.662 1.00 95.44 110 PHE A C 1
ATOM 861 O O . PHE A 1 110 ? -11.451 -0.994 10.584 1.00 95.44 110 PHE A O 1
ATOM 868 N N . LEU A 1 111 ? -11.286 1.246 10.406 1.00 96.50 111 LEU A N 1
ATOM 869 C CA . LEU A 1 111 ? -12.624 1.493 9.874 1.00 96.50 111 LEU A CA 1
ATOM 870 C C . LEU A 1 111 ? -12.520 1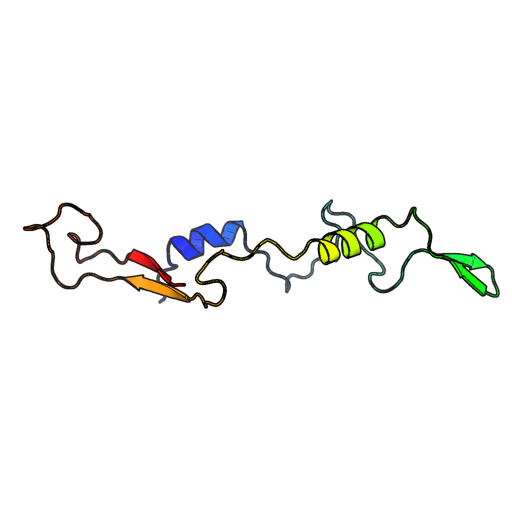.716 8.363 1.00 96.50 111 LEU A C 1
ATOM 872 O O . LEU A 1 111 ? -11.499 2.222 7.901 1.00 96.50 111 LEU A O 1
ATOM 8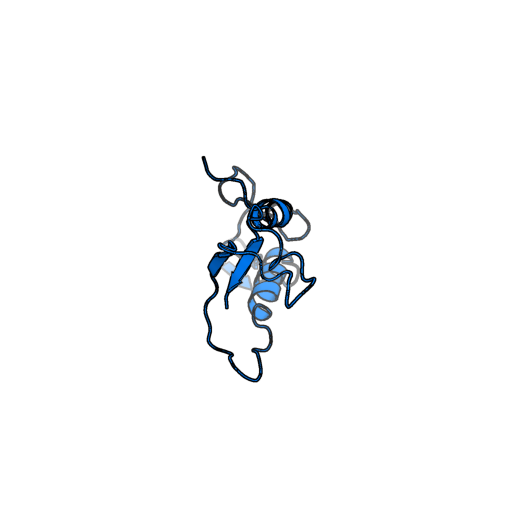76 N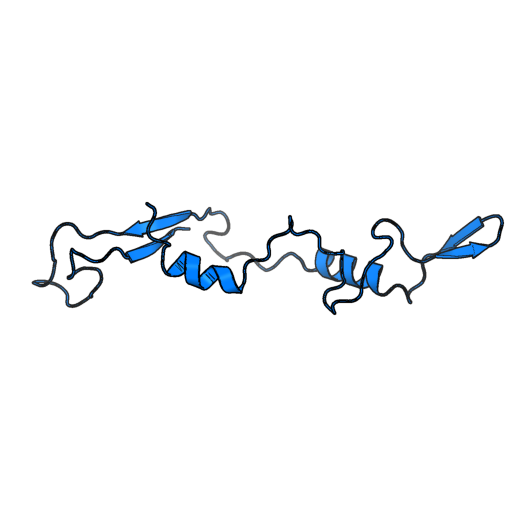 N . ARG A 1 112 ? -13.557 1.342 7.607 1.00 95.62 112 ARG A N 1
ATOM 877 C CA . ARG A 1 112 ? -13.664 1.504 6.148 1.00 95.62 112 ARG A CA 1
ATOM 878 C C . ARG A 1 112 ? -15.051 2.003 5.755 1.00 95.62 112 ARG A C 1
ATOM 880 O O . ARG A 1 112 ? -16.013 1.501 6.374 1.00 95.62 112 ARG A O 1
#

Radius of gyration: 24.83 Å; chains: 1; bounding box: 48×26×69 Å